Protein AF-A0A924XXJ1-F1 (afdb_monomer)

Solvent-accessible surface area (backbone atoms only — not comparable to full-atom values): 6295 Å² total; per-residue (Å²): 146,85,72,72,75,65,54,56,55,53,50,50,52,52,51,51,54,50,53,51,51,52,51,51,52,53,50,53,50,52,55,48,52,52,53,48,52,52,51,34,39,76,69,67,76,44,53,71,70,58,54,52,50,50,71,68,28,69,68,43,64,64,43,48,65,55,50,53,53,53,49,54,48,62,73,44,36,66,75,80,53,57,70,92,78,64,69,74,58,57,83,73,62,76,69,73,84,78,82,80,79,80,134

Foldseek 3Di:
DDDPPVVVVVVVVVVVVVVVVVVVVVVVVVVVVVVVVVVCVVVVNDDPVNVVCCCVDPVNVVVVVVVVVVVVCVSCCCPVPVPPDDDPCVVVVPDDPDDDDDD

Structure (mmCIF, N/CA/C/O backbone):
data_AF-A0A924XXJ1-F1
#
_entry.id   AF-A0A924XXJ1-F1
#
loop_
_atom_site.group_PDB
_atom_site.id
_atom_site.type_symbol
_atom_site.label_atom_id
_atom_site.label_alt_id
_atom_site.label_comp_id
_atom_site.label_asym_id
_atom_site.label_entity_id
_atom_site.label_seq_id
_atom_site.pdbx_PDB_ins_code
_atom_site.Cartn_x
_atom_site.Cartn_y
_atom_site.Cartn_z
_atom_site.occupancy
_atom_site.B_iso_or_equiv
_atom_site.auth_seq_id
_atom_site.auth_comp_id
_atom_site.auth_asym_id
_atom_site.auth_atom_id
_atom_site.pdbx_PDB_model_num
ATOM 1 N N . MET A 1 1 ? 26.507 3.420 -41.409 1.00 43.97 1 MET A N 1
ATOM 2 C CA . MET A 1 1 ? 26.827 3.842 -40.028 1.00 43.97 1 MET A CA 1
ATOM 3 C C . MET A 1 1 ? 25.574 4.473 -39.419 1.00 43.97 1 MET A C 1
ATOM 5 O O . MET A 1 1 ? 25.565 5.660 -39.142 1.00 43.97 1 MET A O 1
ATOM 9 N N . SER A 1 2 ? 24.489 3.701 -39.287 1.00 48.81 2 SER A N 1
ATOM 10 C CA . SER A 1 2 ? 23.176 4.194 -38.836 1.00 48.81 2 SER A CA 1
ATOM 11 C C . SER A 1 2 ? 22.343 3.007 -38.354 1.00 48.81 2 SER A C 1
ATOM 13 O O . SER A 1 2 ? 21.553 2.480 -39.117 1.00 48.81 2 SER A O 1
ATOM 15 N N . ASP A 1 3 ? 22.590 2.532 -37.133 1.00 50.75 3 ASP A N 1
ATOM 16 C CA . ASP A 1 3 ? 21.730 1.500 -36.512 1.00 50.75 3 ASP A CA 1
ATOM 17 C C . ASP A 1 3 ? 21.662 1.593 -34.975 1.00 50.75 3 ASP A C 1
ATOM 19 O O . ASP A 1 3 ? 20.972 0.825 -34.320 1.00 50.75 3 ASP A O 1
ATOM 23 N N . LYS A 1 4 ? 22.359 2.562 -34.358 1.00 51.66 4 LYS A N 1
ATOM 24 C CA . LYS A 1 4 ? 22.331 2.751 -32.896 1.00 51.66 4 LYS A CA 1
ATOM 25 C C . LYS A 1 4 ? 21.153 3.597 -32.400 1.00 51.66 4 LYS A C 1
ATOM 27 O O . LYS A 1 4 ? 20.759 3.451 -31.253 1.00 51.66 4 LYS A O 1
ATOM 32 N N . PHE A 1 5 ? 20.591 4.468 -33.240 1.00 46.31 5 PHE A N 1
ATOM 33 C CA . PHE A 1 5 ? 19.592 5.458 -32.808 1.00 46.31 5 PHE A CA 1
ATOM 34 C C . PHE A 1 5 ? 18.161 4.908 -32.688 1.00 46.31 5 PHE A C 1
ATOM 36 O O . PHE A 1 5 ? 17.337 5.496 -31.998 1.00 46.31 5 PHE A O 1
ATOM 43 N N . THR A 1 6 ? 17.855 3.783 -33.334 1.00 49.59 6 THR 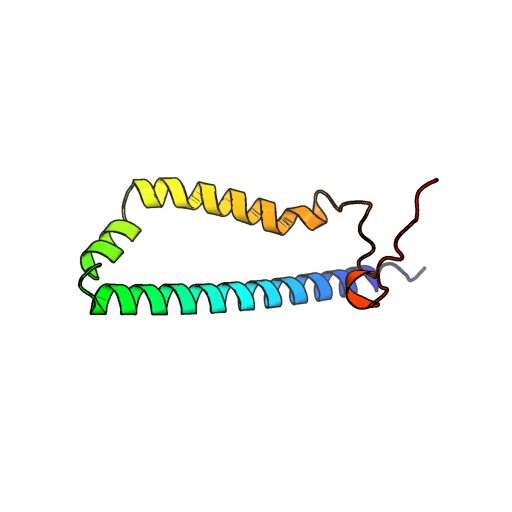A N 1
ATOM 44 C CA . THR A 1 6 ? 16.526 3.146 -33.308 1.00 49.59 6 THR A CA 1
ATOM 45 C C . THR A 1 6 ? 16.338 2.212 -32.108 1.00 49.59 6 THR A C 1
ATOM 47 O O . THR A 1 6 ? 15.217 2.056 -31.630 1.00 49.59 6 THR A O 1
ATOM 50 N N . SER A 1 7 ? 17.425 1.639 -31.574 1.00 54.59 7 SER A N 1
ATOM 51 C CA . SER A 1 7 ? 17.390 0.735 -30.413 1.00 54.59 7 SER A CA 1
ATOM 52 C C . SER A 1 7 ? 16.961 1.452 -29.129 1.00 54.59 7 SER A C 1
ATOM 54 O O . SER A 1 7 ? 16.056 0.983 -28.443 1.00 54.59 7 SER A O 1
ATOM 56 N N . GLU A 1 8 ? 17.545 2.616 -28.823 1.00 54.56 8 GLU A N 1
ATOM 57 C CA . GLU A 1 8 ? 17.297 3.311 -27.547 1.00 54.56 8 GLU A CA 1
ATOM 58 C C . GLU A 1 8 ? 15.900 3.942 -27.450 1.00 54.56 8 GLU A C 1
ATOM 60 O O . GLU A 1 8 ? 15.302 3.980 -26.371 1.00 54.56 8 GLU A O 1
ATOM 65 N N . ALA A 1 9 ? 15.343 4.385 -28.582 1.00 57.16 9 ALA A N 1
ATOM 66 C CA . ALA A 1 9 ? 13.959 4.849 -28.651 1.00 57.16 9 ALA A CA 1
ATOM 67 C C . ALA A 1 9 ? 12.982 3.704 -28.326 1.00 57.16 9 ALA A C 1
ATOM 69 O O . ALA A 1 9 ? 12.064 3.883 -27.528 1.00 57.16 9 ALA A O 1
ATOM 70 N N . SER A 1 10 ? 13.244 2.503 -28.857 1.00 71.00 10 SER A N 1
ATOM 71 C CA . SER A 1 10 ? 12.413 1.322 -28.596 1.00 71.00 10 SER A CA 1
ATOM 72 C C . SER A 1 10 ? 12.493 0.838 -27.142 1.00 71.00 10 SER A C 1
ATOM 74 O O . SER A 1 10 ? 11.487 0.409 -26.575 1.00 71.00 10 SER A O 1
ATOM 76 N N . ASP A 1 11 ? 13.660 0.951 -26.502 1.00 71.81 11 ASP A N 1
ATOM 77 C CA . ASP A 1 11 ? 13.833 0.565 -25.098 1.00 71.81 11 ASP A CA 1
ATOM 78 C C . ASP A 1 11 ? 13.155 1.564 -24.152 1.00 71.81 11 ASP A C 1
ATOM 80 O O . ASP A 1 11 ? 12.519 1.163 -23.175 1.00 71.81 11 ASP A O 1
ATOM 84 N N . THR A 1 12 ? 13.201 2.857 -24.482 1.00 78.81 12 THR A N 1
ATOM 85 C CA . THR A 1 12 ? 12.490 3.906 -23.737 1.00 78.81 12 THR A CA 1
ATOM 86 C C . THR A 1 12 ? 10.974 3.707 -23.802 1.00 78.81 12 THR A C 1
ATOM 88 O O . THR A 1 12 ? 10.298 3.768 -22.777 1.00 78.81 12 THR A O 1
ATOM 91 N N . GLU A 1 13 ? 10.425 3.408 -24.980 1.00 77.81 13 GLU A N 1
ATOM 92 C CA . GLU A 1 13 ? 8.992 3.134 -25.156 1.00 77.81 13 GLU A CA 1
ATOM 93 C C . GLU A 1 13 ? 8.539 1.887 -24.387 1.00 77.81 13 GLU A C 1
ATOM 95 O O . GLU A 1 13 ? 7.490 1.902 -23.738 1.00 77.81 13 GLU A O 1
ATOM 100 N N . ARG A 1 14 ? 9.352 0.823 -24.389 1.00 70.75 14 ARG A N 1
ATOM 101 C CA . ARG A 1 14 ? 9.096 -0.392 -23.599 1.00 70.75 14 ARG A CA 1
ATOM 102 C C . ARG A 1 14 ? 9.104 -0.108 -22.099 1.00 70.75 14 ARG A C 1
ATOM 104 O O . ARG A 1 14 ? 8.188 -0.537 -21.398 1.00 70.75 14 ARG A O 1
ATOM 111 N N . LEU A 1 15 ? 10.092 0.645 -21.612 1.00 76.31 15 LEU A N 1
ATOM 112 C CA . LEU A 1 15 ? 10.170 1.057 -20.208 1.00 76.31 15 LEU A CA 1
ATOM 113 C C . LEU A 1 15 ? 8.962 1.909 -19.808 1.00 76.31 15 LEU A C 1
ATOM 115 O O . LEU A 1 15 ? 8.355 1.654 -18.770 1.00 76.31 15 LEU A O 1
ATOM 119 N N . MET A 1 16 ? 8.554 2.861 -20.649 1.00 76.38 16 MET A N 1
ATOM 120 C CA . MET A 1 16 ? 7.360 3.676 -20.410 1.00 76.38 16 MET A CA 1
ATOM 121 C C . MET A 1 16 ? 6.078 2.838 -20.395 1.00 76.38 16 MET A C 1
ATOM 123 O O . MET A 1 16 ? 5.237 3.028 -19.516 1.00 76.38 16 MET A O 1
ATOM 127 N N . GLY A 1 17 ? 5.941 1.871 -21.306 1.00 75.56 17 GLY A N 1
ATOM 128 C CA . GLY A 1 17 ? 4.823 0.925 -21.307 1.00 75.56 17 GLY A CA 1
ATOM 129 C C . GLY A 1 17 ? 4.745 0.105 -20.016 1.00 75.56 17 GLY A C 1
ATOM 130 O O . GLY A 1 17 ? 3.665 -0.060 -19.450 1.00 75.56 17 GLY A O 1
ATOM 131 N N . MET A 1 18 ? 5.889 -0.343 -19.495 1.00 77.38 18 MET A N 1
ATOM 132 C CA . MET A 1 18 ? 5.958 -1.070 -18.225 1.00 77.38 18 MET A CA 1
ATOM 133 C C . MET A 1 18 ? 5.662 -0.185 -17.015 1.00 77.38 18 MET A C 1
ATOM 135 O O . MET A 1 18 ? 4.915 -0.604 -16.137 1.00 77.38 18 MET A O 1
ATOM 139 N N . ILE A 1 19 ? 6.180 1.046 -16.977 1.00 81.62 19 ILE A N 1
ATOM 140 C CA . ILE A 1 19 ? 5.851 2.020 -15.924 1.00 81.62 19 ILE A CA 1
ATOM 141 C C . ILE A 1 19 ? 4.338 2.272 -15.893 1.00 81.62 19 ILE A C 1
ATOM 143 O O . ILE A 1 19 ? 3.739 2.289 -14.819 1.00 81.62 19 ILE A O 1
ATOM 147 N N . MET A 1 20 ? 3.706 2.410 -17.061 1.00 79.56 20 MET A N 1
ATOM 148 C CA . MET A 1 20 ? 2.256 2.587 -17.168 1.00 79.56 20 MET A CA 1
ATOM 149 C C . MET A 1 20 ? 1.480 1.352 -16.692 1.00 79.56 20 MET A C 1
ATOM 151 O O . MET A 1 20 ? 0.509 1.501 -15.948 1.00 79.56 20 MET A O 1
ATOM 155 N N . ALA A 1 21 ? 1.910 0.142 -17.065 1.00 78.56 21 ALA A N 1
ATOM 156 C CA . ALA A 1 21 ? 1.291 -1.102 -16.600 1.00 78.56 21 ALA A CA 1
ATOM 157 C C . ALA A 1 21 ? 1.391 -1.250 -15.071 1.00 78.56 21 ALA A C 1
ATOM 159 O O . ALA A 1 21 ? 0.380 -1.473 -14.403 1.00 78.56 21 ALA A O 1
ATOM 160 N N . LEU A 1 22 ? 2.579 -1.011 -14.508 1.00 81.50 22 LEU A N 1
ATOM 161 C CA . LEU A 1 22 ? 2.811 -1.014 -13.063 1.00 81.50 22 LEU A CA 1
ATOM 162 C C . LEU A 1 22 ? 1.964 0.044 -12.348 1.00 81.50 22 LEU A C 1
ATOM 164 O O . LEU A 1 22 ? 1.362 -0.240 -11.315 1.00 81.50 22 LEU A O 1
ATOM 168 N N . GLY A 1 23 ? 1.852 1.248 -12.915 1.00 78.56 23 GLY A N 1
ATOM 169 C CA . GLY A 1 23 ? 0.974 2.294 -12.390 1.00 78.56 23 GLY A CA 1
ATOM 170 C C . GLY A 1 23 ? -0.495 1.861 -12.339 1.00 78.56 23 GLY A C 1
ATOM 171 O O . GLY A 1 23 ? -1.185 2.127 -11.351 1.00 78.56 23 GLY A O 1
ATOM 172 N N . GLY A 1 24 ? -0.964 1.141 -13.363 1.00 78.56 24 GLY A N 1
ATOM 173 C CA . GLY A 1 24 ? -2.309 0.566 -13.410 1.00 78.56 24 GLY A CA 1
ATOM 174 C C . GLY A 1 24 ? -2.551 -0.497 -12.334 1.00 78.56 24 GLY A C 1
ATOM 175 O O . GLY A 1 24 ? -3.568 -0.452 -11.639 1.00 78.56 24 GLY A O 1
ATOM 176 N N . GLU A 1 25 ? -1.609 -1.420 -12.141 1.00 81.88 25 GLU A N 1
ATOM 177 C CA . GLU A 1 25 ? -1.697 -2.453 -11.100 1.00 81.88 25 GLU A CA 1
ATOM 178 C C . GLU A 1 25 ? -1.708 -1.847 -9.690 1.00 81.88 25 GLU A C 1
ATOM 180 O O . GLU A 1 25 ? -2.561 -2.192 -8.867 1.00 81.88 25 GLU A O 1
ATOM 185 N N . VAL A 1 26 ? -0.828 -0.873 -9.430 1.00 85.81 26 VAL A N 1
ATOM 186 C CA . VAL A 1 26 ? -0.785 -0.131 -8.160 1.00 85.81 26 VAL A CA 1
ATOM 187 C C . VAL A 1 26 ? -2.104 0.600 -7.901 1.00 85.81 26 VAL A C 1
ATOM 189 O O . VAL A 1 26 ? -2.603 0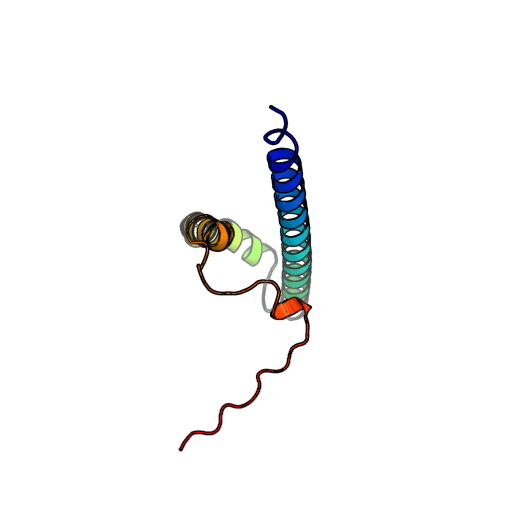.594 -6.773 1.00 85.81 26 VAL A O 1
ATOM 192 N N . PHE A 1 27 ? -2.714 1.195 -8.930 1.00 81.06 27 PHE A N 1
ATOM 193 C CA . PHE A 1 27 ? -4.021 1.839 -8.802 1.00 81.06 27 PHE A CA 1
ATOM 194 C C . PHE A 1 27 ? -5.117 0.844 -8.387 1.00 81.06 27 PHE A C 1
ATOM 196 O O . PHE A 1 27 ? -5.889 1.124 -7.465 1.00 81.06 27 PHE A O 1
ATOM 203 N N . VAL A 1 28 ? -5.171 -0.334 -9.019 1.00 82.75 28 VAL A N 1
ATOM 204 C CA . VAL A 1 28 ? -6.145 -1.383 -8.674 1.00 82.75 28 VAL A CA 1
ATOM 205 C C . VAL A 1 28 ? -5.937 -1.876 -7.242 1.00 82.75 28 VAL A C 1
ATOM 207 O O . VAL A 1 28 ? -6.910 -1.970 -6.489 1.00 82.75 28 VAL A O 1
ATOM 210 N N . LEU A 1 29 ? -4.687 -2.128 -6.844 1.00 87.12 29 LEU A N 1
ATOM 211 C CA . LEU A 1 29 ? -4.326 -2.523 -5.480 1.00 87.12 29 LEU A CA 1
ATOM 212 C C . LEU A 1 29 ? -4.773 -1.471 -4.461 1.00 87.12 29 LEU A C 1
ATOM 214 O O . LEU A 1 29 ? -5.446 -1.804 -3.484 1.00 87.12 29 LEU A O 1
ATOM 218 N N . LYS A 1 30 ? -4.504 -0.186 -4.722 1.00 85.12 30 LYS A N 1
ATOM 219 C CA . LYS A 1 30 ? -4.959 0.919 -3.866 1.00 85.12 30 LYS A CA 1
ATOM 220 C C . LYS A 1 30 ? -6.482 0.931 -3.724 1.00 85.12 30 LYS A C 1
ATOM 222 O O . LYS A 1 30 ? -6.997 1.050 -2.612 1.00 85.12 30 LYS A O 1
ATOM 227 N N . ALA A 1 31 ? -7.212 0.749 -4.823 1.00 84.88 31 ALA A N 1
ATOM 228 C CA . ALA A 1 31 ? -8.672 0.694 -4.803 1.00 84.88 31 ALA A CA 1
ATOM 229 C C . ALA A 1 31 ? -9.219 -0.533 -4.046 1.00 84.88 31 ALA A C 1
ATOM 231 O O . ALA A 1 31 ? -10.311 -0.473 -3.477 1.00 84.88 31 ALA A O 1
ATOM 232 N N . GLN A 1 32 ? -8.507 -1.663 -4.050 1.00 90.25 32 GLN A N 1
ATOM 233 C CA . GLN A 1 32 ? -8.876 -2.855 -3.277 1.00 90.25 32 GLN A CA 1
ATOM 234 C C . GLN A 1 32 ? -8.623 -2.659 -1.780 1.00 90.25 32 GLN A C 1
ATOM 236 O O . GLN A 1 32 ? -9.512 -2.944 -0.979 1.00 90.25 32 GLN A O 1
ATOM 241 N N . VAL A 1 33 ? -7.464 -2.108 -1.405 1.00 89.50 33 VAL A N 1
ATOM 242 C CA . VAL A 1 33 ? -7.134 -1.782 -0.008 1.00 89.50 33 VAL A CA 1
ATOM 243 C C . VAL A 1 33 ? -8.144 -0.793 0.566 1.00 89.50 33 VAL A C 1
ATOM 245 O O . VAL A 1 33 ? -8.666 -1.022 1.652 1.00 89.50 33 VAL A O 1
ATOM 248 N N . GLN A 1 34 ? -8.512 0.253 -0.182 1.00 87.56 34 GLN A N 1
ATOM 249 C CA . GLN A 1 34 ? -9.548 1.194 0.255 1.00 87.56 34 GLN A CA 1
ATOM 250 C C . GLN A 1 34 ? -10.909 0.518 0.454 1.00 87.56 34 GLN A C 1
ATOM 252 O O . GLN A 1 34 ? -11.563 0.738 1.471 1.00 87.56 34 GLN A O 1
ATOM 257 N N . ARG A 1 35 ? -11.335 -0.344 -0.480 1.00 89.44 35 ARG A N 1
ATOM 258 C CA . ARG A 1 35 ? -12.583 -1.112 -0.329 1.00 89.44 35 ARG A CA 1
ATOM 259 C C . ARG A 1 35 ? -12.563 -2.004 0.913 1.00 89.44 35 ARG A C 1
ATOM 261 O O . ARG A 1 35 ? -13.566 -2.079 1.618 1.00 89.44 35 ARG A O 1
ATOM 268 N N . MET A 1 36 ? -11.431 -2.645 1.192 1.00 90.31 36 MET A N 1
ATOM 269 C CA . MET A 1 36 ? -11.246 -3.487 2.372 1.00 90.31 36 MET A CA 1
ATOM 270 C C . MET A 1 36 ? -11.285 -2.668 3.663 1.00 90.31 36 MET A C 1
ATOM 272 O O . MET A 1 36 ? -12.017 -3.029 4.579 1.00 90.31 36 MET A O 1
ATOM 276 N N . ALA A 1 37 ? -10.572 -1.542 3.714 1.00 88.00 37 ALA A N 1
ATOM 277 C CA . ALA A 1 37 ? -10.576 -0.638 4.860 1.00 88.00 37 ALA A CA 1
ATOM 278 C C . ALA A 1 37 ? -11.997 -0.143 5.176 1.00 88.00 37 ALA A C 1
ATOM 280 O O . ALA A 1 37 ? -12.433 -0.220 6.321 1.00 88.00 37 ALA A O 1
ATOM 281 N N . LEU A 1 38 ? -12.764 0.265 4.157 1.00 87.19 38 LEU A N 1
ATOM 282 C CA . LEU A 1 38 ? -14.164 0.675 4.319 1.00 87.19 38 LEU A CA 1
ATOM 283 C C . LEU A 1 38 ? -15.062 -0.470 4.809 1.00 87.19 38 LEU A C 1
ATOM 285 O O . LEU A 1 38 ? -15.921 -0.258 5.664 1.00 87.19 38 LEU A O 1
ATOM 289 N N . ALA A 1 39 ? -14.876 -1.686 4.287 1.00 88.56 39 ALA A N 1
ATOM 290 C CA . ALA A 1 39 ? -15.638 -2.854 4.723 1.00 88.56 39 ALA A CA 1
ATOM 291 C C . ALA A 1 39 ? -15.341 -3.218 6.188 1.00 88.56 39 ALA A C 1
ATOM 293 O O . ALA A 1 39 ? -16.268 -3.485 6.952 1.00 88.56 39 ALA A O 1
ATOM 294 N N . LEU A 1 40 ? -14.068 -3.177 6.591 1.00 89.00 40 LEU A N 1
ATOM 295 C CA . LEU A 1 40 ? -13.629 -3.434 7.964 1.00 89.00 40 LEU A CA 1
ATOM 296 C C . LEU A 1 40 ? -14.108 -2.349 8.935 1.00 89.00 40 LEU A C 1
ATOM 298 O O . LEU A 1 40 ? -14.558 -2.680 10.032 1.00 89.00 40 LEU A O 1
ATOM 302 N N . ALA A 1 41 ? -14.086 -1.082 8.516 1.00 87.25 41 ALA A N 1
ATOM 303 C CA . ALA A 1 41 ? -14.640 0.027 9.286 1.00 87.25 41 ALA A CA 1
ATOM 304 C C . ALA A 1 41 ? -16.153 -0.130 9.486 1.00 87.25 41 ALA A C 1
ATOM 306 O O . ALA A 1 41 ? -16.647 -0.030 10.607 1.00 87.25 41 ALA A O 1
ATOM 307 N N . LYS A 1 42 ? -16.894 -0.479 8.424 1.00 87.88 42 LYS A N 1
ATOM 308 C CA . LYS A 1 42 ? -18.338 -0.755 8.508 1.00 87.88 42 LYS A CA 1
ATOM 309 C C . LYS A 1 42 ? -18.658 -1.940 9.426 1.00 87.88 42 LYS A C 1
ATOM 311 O O . LYS A 1 42 ? -19.696 -1.934 10.080 1.00 87.88 42 LYS A O 1
ATOM 316 N N . ALA A 1 43 ? -17.786 -2.946 9.471 1.00 89.56 43 ALA A N 1
ATOM 317 C CA . ALA A 1 43 ? -17.915 -4.096 10.363 1.00 89.56 43 ALA A CA 1
ATOM 318 C C . ALA A 1 43 ? -17.488 -3.802 11.816 1.00 89.56 43 ALA A C 1
ATOM 320 O O . ALA A 1 43 ? -17.596 -4.685 12.662 1.00 89.56 43 ALA A O 1
ATOM 321 N N . GLY A 1 44 ? -16.980 -2.598 12.112 1.00 86.69 44 GLY A N 1
ATOM 322 C CA . GLY A 1 44 ? -16.449 -2.237 13.430 1.00 86.69 44 GLY A CA 1
ATOM 323 C C . GLY A 1 44 ? -15.154 -2.965 13.804 1.00 86.69 44 GLY A C 1
ATOM 324 O O . GLY A 1 44 ? -14.729 -2.898 14.953 1.00 86.69 44 GLY A O 1
ATOM 325 N N . ALA A 1 45 ? -14.527 -3.666 12.855 1.00 86.62 45 ALA A N 1
ATOM 326 C CA . ALA A 1 45 ? -13.314 -4.446 13.085 1.00 86.62 45 ALA A CA 1
ATOM 327 C C . ALA A 1 45 ? -12.058 -3.567 13.138 1.00 86.62 45 ALA A C 1
ATOM 329 O O . ALA A 1 45 ? -11.077 -3.932 13.782 1.00 86.62 45 ALA A O 1
ATOM 330 N N . VAL A 1 46 ? -12.080 -2.418 12.454 1.00 82.06 46 VAL A N 1
ATOM 331 C CA . VAL A 1 46 ? -10.964 -1.470 12.431 1.00 82.06 46 VAL A CA 1
ATOM 332 C C . VAL A 1 46 ? -11.489 -0.040 12.513 1.00 82.06 46 VAL A C 1
ATOM 334 O O . VAL A 1 46 ? -12.349 0.354 11.731 1.00 82.06 46 VAL A O 1
ATOM 337 N N . GLY A 1 47 ? -10.972 0.738 13.465 1.00 85.25 47 GLY A N 1
ATOM 338 C CA . GLY A 1 47 ? -11.248 2.171 13.576 1.00 85.25 47 GLY A CA 1
ATOM 339 C C . GLY A 1 47 ? -10.243 3.003 12.781 1.00 85.25 47 GLY A C 1
ATOM 340 O O . GLY A 1 47 ? -9.074 2.635 12.691 1.00 85.25 47 GLY A O 1
ATOM 341 N N . GLU A 1 48 ? -10.678 4.149 12.255 1.00 80.75 48 GLU A N 1
ATOM 342 C CA . GLU A 1 48 ? -9.831 5.084 11.493 1.00 80.75 48 GLU A CA 1
ATOM 343 C C . GLU A 1 48 ? -8.585 5.511 12.287 1.00 80.75 48 GLU A C 1
ATOM 345 O O . GLU A 1 48 ? 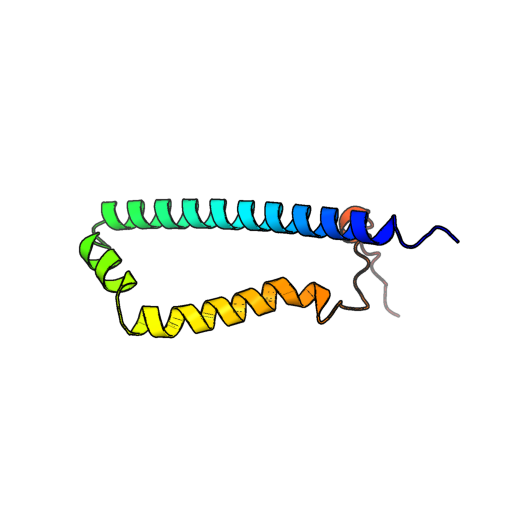-7.470 5.390 11.793 1.00 80.75 48 GLU A O 1
ATOM 350 N N . ALA A 1 49 ? -8.751 5.854 13.570 1.00 84.94 49 ALA A N 1
ATOM 351 C CA . ALA A 1 49 ? -7.639 6.201 14.459 1.00 84.94 49 ALA A CA 1
ATOM 352 C C . ALA A 1 49 ? -6.635 5.051 14.668 1.00 84.94 49 ALA A C 1
ATOM 354 O O . ALA A 1 49 ? -5.436 5.288 14.777 1.00 84.94 49 ALA A O 1
ATOM 355 N N . ALA A 1 50 ? -7.104 3.799 14.709 1.00 84.69 50 ALA A N 1
ATOM 356 C CA . ALA A 1 50 ? -6.225 2.637 14.841 1.00 84.69 50 ALA A CA 1
ATOM 357 C C . ALA A 1 50 ? -5.442 2.374 13.546 1.00 84.69 50 ALA A C 1
ATOM 359 O O . ALA A 1 50 ? -4.291 1.949 13.591 1.00 84.69 50 ALA A O 1
ATOM 360 N N . LEU A 1 51 ? -6.060 2.652 12.396 1.00 83.25 51 LEU A N 1
ATOM 361 C CA . LEU A 1 51 ? -5.449 2.497 11.081 1.00 83.25 51 LEU A CA 1
ATOM 362 C C . LEU A 1 51 ? -4.393 3.589 10.829 1.00 83.25 51 LEU A C 1
ATOM 364 O O . LEU A 1 51 ? -3.309 3.283 10.336 1.00 83.25 51 LEU A O 1
ATOM 368 N N . GLU A 1 52 ? -4.647 4.829 11.261 1.00 85.88 52 GLU A N 1
ATOM 369 C CA . GLU A 1 52 ? -3.635 5.898 11.264 1.00 85.88 52 GLU A CA 1
ATOM 370 C C . GLU A 1 52 ? -2.484 5.620 12.243 1.00 85.88 52 GLU A C 1
ATOM 372 O O . GLU A 1 52 ? -1.311 5.779 11.891 1.00 85.88 52 GLU A O 1
ATOM 377 N N . ALA A 1 53 ? -2.790 5.140 13.453 1.00 87.69 53 ALA A N 1
ATOM 378 C CA . ALA A 1 53 ? -1.769 4.758 14.427 1.00 87.69 53 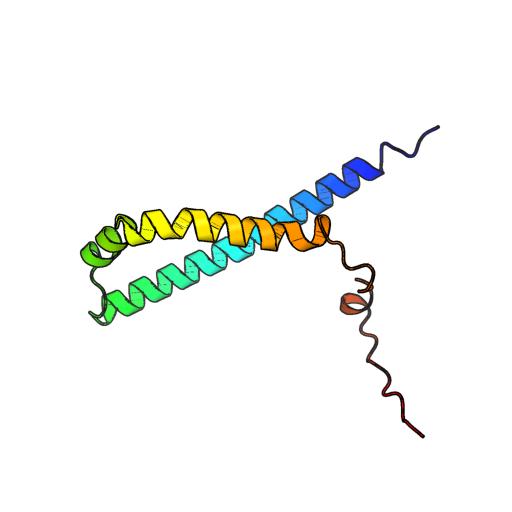ALA A CA 1
ATOM 379 C C . ALA A 1 53 ? -0.876 3.623 13.895 1.00 87.69 53 ALA A C 1
ATOM 381 O O . ALA A 1 53 ? 0.341 3.671 14.044 1.00 87.69 53 ALA A O 1
ATOM 382 N N . ALA A 1 54 ? -1.457 2.638 13.203 1.00 86.12 54 ALA A N 1
ATOM 383 C CA . ALA A 1 54 ? -0.693 1.581 12.546 1.00 86.12 54 ALA A CA 1
ATOM 384 C C . ALA A 1 54 ? 0.206 2.114 11.414 1.00 86.12 54 ALA A C 1
ATOM 386 O O . ALA A 1 54 ? 1.318 1.629 11.248 1.00 86.12 54 ALA A O 1
ATOM 387 N N . GLY A 1 55 ? -0.229 3.132 10.660 1.00 85.50 55 GLY A N 1
ATOM 388 C CA . GLY A 1 55 ? 0.590 3.756 9.609 1.00 85.50 55 GLY A CA 1
ATOM 389 C C . GLY A 1 55 ? 1.779 4.571 10.137 1.00 85.50 55 GLY A C 1
ATOM 390 O O . GLY A 1 55 ? 2.752 4.809 9.418 1.00 85.50 55 GLY A O 1
ATOM 391 N N . THR A 1 56 ? 1.723 4.984 11.401 1.00 90.69 56 THR A N 1
ATOM 392 C CA . THR A 1 56 ? 2.774 5.761 12.077 1.00 90.69 56 THR A CA 1
ATOM 393 C C . THR A 1 56 ? 3.582 4.938 13.079 1.00 90.69 56 THR A C 1
ATOM 395 O O 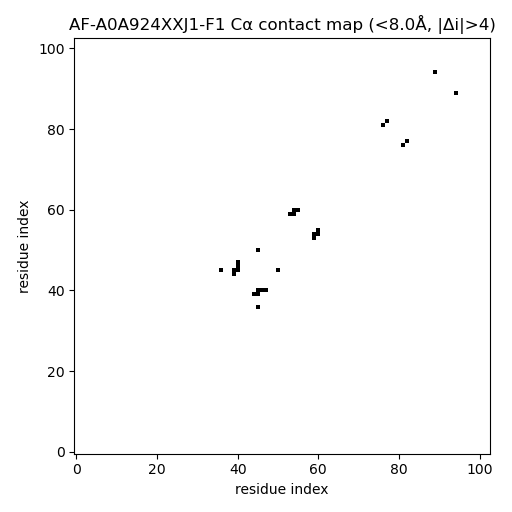. THR A 1 56 ? 4.490 5.479 13.711 1.00 90.69 56 THR A O 1
ATOM 398 N N . SER A 1 57 ? 3.295 3.639 13.215 1.00 92.62 57 SER A N 1
ATOM 399 C CA . SER A 1 57 ? 3.973 2.781 14.181 1.00 92.62 57 SER A CA 1
ATOM 400 C C . SER A 1 57 ? 5.429 2.522 13.804 1.00 92.62 57 SER A C 1
ATOM 402 O O . SER A 1 57 ? 5.798 2.471 12.627 1.00 92.62 57 SER A O 1
ATOM 404 N N . GLU A 1 58 ? 6.269 2.321 14.817 1.00 93.56 58 GLU A N 1
ATOM 405 C CA . GLU A 1 58 ? 7.685 2.014 14.621 1.00 93.56 58 GLU A CA 1
ATOM 406 C C . GLU A 1 58 ? 7.866 0.707 13.835 1.00 93.56 58 GLU A C 1
ATOM 408 O O . GLU A 1 58 ? 8.724 0.623 12.956 1.00 93.56 58 GLU A O 1
ATOM 413 N N . GLU A 1 59 ? 7.007 -0.290 14.069 1.00 91.25 59 GLU A N 1
ATOM 414 C CA . GLU A 1 59 ? 7.025 -1.554 13.336 1.00 91.25 59 GLU A CA 1
ATOM 415 C C . GLU A 1 59 ? 6.740 -1.353 11.846 1.00 91.25 59 GLU A C 1
ATOM 417 O O . GLU A 1 59 ? 7.431 -1.936 11.007 1.00 91.25 59 GLU A O 1
ATOM 422 N N . PHE A 1 60 ? 5.755 -0.516 11.505 1.00 88.56 60 PHE A N 1
ATOM 423 C CA . PHE A 1 60 ? 5.426 -0.215 10.115 1.00 88.56 60 PHE A CA 1
ATOM 424 C C . PHE A 1 60 ? 6.560 0.557 9.438 1.00 88.56 60 PHE A C 1
ATOM 426 O O . PHE A 1 60 ? 6.983 0.194 8.341 1.00 88.56 60 PHE A O 1
ATOM 433 N N . GLN A 1 61 ? 7.117 1.563 10.117 1.00 92.31 61 GLN A N 1
ATOM 434 C CA . GLN A 1 61 ? 8.242 2.352 9.608 1.00 92.31 61 GLN A CA 1
ATOM 435 C C . GLN A 1 61 ? 9.523 1.517 9.449 1.00 92.31 61 GLN A C 1
ATOM 437 O O . GLN A 1 61 ? 10.306 1.754 8.531 1.00 92.31 61 GLN A O 1
ATOM 442 N N . ALA A 1 62 ? 9.739 0.501 10.288 1.00 91.00 62 ALA A N 1
ATOM 443 C CA . ALA A 1 62 ? 10.858 -0.432 10.151 1.00 91.00 62 ALA A CA 1
ATOM 444 C C . ALA A 1 62 ? 10.635 -1.484 9.049 1.00 91.00 62 ALA A C 1
ATOM 446 O O . ALA A 1 62 ? 11.601 -1.975 8.450 1.00 91.00 62 ALA A O 1
ATOM 447 N N . TRP A 1 63 ? 9.379 -1.861 8.795 1.00 92.75 63 TRP A N 1
ATOM 448 C CA . TRP A 1 63 ? 9.001 -2.818 7.757 1.00 92.75 63 TRP A CA 1
ATOM 449 C C . TRP A 1 63 ? 9.019 -2.195 6.355 1.00 92.75 63 TRP A C 1
ATOM 451 O O . TRP A 1 63 ? 9.597 -2.792 5.444 1.00 92.75 63 TRP A O 1
ATOM 461 N N . LEU A 1 64 ? 8.467 -0.989 6.188 1.00 89.31 64 LEU A N 1
ATOM 462 C CA . LEU A 1 64 ? 8.250 -0.351 4.885 1.00 89.31 64 LEU A CA 1
ATOM 463 C C . LEU A 1 64 ? 9.519 -0.291 4.002 1.00 89.31 64 LEU A C 1
ATOM 465 O O . LEU A 1 64 ? 9.461 -0.774 2.871 1.00 89.31 64 LEU A O 1
ATOM 469 N N . PRO A 1 65 ? 10.700 0.149 4.488 1.00 89.44 65 PRO A N 1
ATOM 470 C CA . PRO A 1 65 ? 11.914 0.185 3.668 1.00 89.44 65 PRO A CA 1
ATOM 471 C C . PRO A 1 65 ? 12.404 -1.204 3.231 1.00 89.44 65 PRO A C 1
ATOM 473 O O . PRO A 1 65 ? 13.061 -1.354 2.196 1.00 89.44 65 PRO A O 1
ATOM 476 N N . ARG A 1 66 ? 12.125 -2.247 4.027 1.00 89.44 66 ARG A N 1
ATOM 477 C CA . ARG A 1 66 ? 12.486 -3.633 3.684 1.00 89.44 66 ARG A CA 1
ATOM 478 C C . ARG A 1 66 ? 11.613 -4.131 2.543 1.00 89.44 66 ARG A C 1
ATOM 480 O O . ARG A 1 66 ? 12.131 -4.761 1.619 1.00 89.44 66 ARG A O 1
ATOM 487 N N . GLU A 1 67 ? 10.326 -3.813 2.605 1.00 87.62 67 GLU A N 1
ATOM 488 C CA . GLU A 1 67 ? 9.360 -4.178 1.580 1.00 87.62 67 GLU A CA 1
ATOM 489 C C . GLU A 1 67 ? 9.634 -3.432 0.270 1.00 87.62 67 GLU A C 1
ATOM 491 O O . GLU A 1 67 ? 9.730 -4.062 -0.780 1.00 87.62 67 GLU A O 1
ATOM 496 N N . GLU A 1 68 ? 9.892 -2.120 0.323 1.00 81.88 68 GLU A N 1
ATOM 497 C CA . GLU A 1 68 ? 10.274 -1.319 -0.849 1.00 81.88 68 GLU A CA 1
ATOM 498 C C . GLU A 1 68 ? 11.504 -1.896 -1.559 1.00 81.88 68 GLU A C 1
ATOM 500 O O . GLU A 1 68 ? 11.528 -2.030 -2.785 1.00 81.88 68 GLU A O 1
ATOM 505 N N . LYS A 1 69 ? 12.520 -2.312 -0.795 1.00 80.38 69 LYS A N 1
ATOM 506 C CA . LYS A 1 69 ? 13.720 -2.950 -1.348 1.00 80.38 69 LYS A CA 1
ATOM 507 C C . LYS A 1 69 ? 13.413 -4.308 -1.984 1.00 80.38 69 LYS A C 1
ATOM 509 O O . LYS A 1 69 ? 13.985 -4.633 -3.027 1.00 80.38 69 LYS A O 1
ATOM 514 N N . ALA A 1 70 ? 12.560 -5.122 -1.365 1.00 81.44 70 ALA A N 1
ATOM 515 C CA . ALA A 1 70 ? 12.165 -6.422 -1.903 1.00 81.44 70 ALA A CA 1
ATOM 516 C C . ALA A 1 70 ? 11.348 -6.269 -3.195 1.00 81.44 70 ALA A C 1
ATOM 518 O O . ALA A 1 70 ? 11.633 -6.945 -4.187 1.00 81.44 70 ALA A O 1
ATOM 519 N N . PHE A 1 71 ? 10.408 -5.327 -3.208 1.00 79.56 71 PHE A N 1
ATOM 520 C CA . PHE A 1 71 ? 9.584 -4.998 -4.362 1.00 79.56 71 PHE A CA 1
ATOM 521 C C . PHE A 1 71 ? 10.409 -4.400 -5.507 1.00 79.56 71 PHE A C 1
ATOM 523 O O . PHE A 1 71 ? 10.332 -4.867 -6.639 1.00 79.56 71 PHE A O 1
ATOM 530 N N . GLY A 1 72 ? 11.303 -3.448 -5.228 1.00 78.06 72 GLY A N 1
ATOM 531 C CA . GLY A 1 72 ? 12.215 -2.913 -6.242 1.00 78.06 72 GLY A CA 1
ATOM 532 C C . GLY A 1 72 ? 13.063 -4.010 -6.897 1.00 78.06 72 GLY A C 1
ATOM 533 O O . GLY A 1 72 ? 13.253 -4.019 -8.113 1.00 78.06 72 GLY A O 1
ATOM 534 N N . ARG A 1 73 ? 13.515 -5.004 -6.119 1.00 80.31 73 ARG A N 1
ATOM 535 C CA . ARG A 1 73 ? 14.219 -6.174 -6.664 1.00 80.31 73 ARG A CA 1
ATOM 536 C C . ARG A 1 73 ? 13.326 -7.065 -7.522 1.00 80.31 73 ARG A C 1
ATOM 538 O O . ARG A 1 73 ? 13.823 -7.579 -8.519 1.00 80.31 73 ARG A O 1
ATOM 545 N N . SER A 1 74 ? 12.063 -7.285 -7.154 1.00 75.38 74 SER A N 1
ATOM 546 C CA . SER A 1 74 ? 11.154 -8.107 -7.964 1.00 75.38 74 SER A CA 1
ATOM 547 C C . SER A 1 74 ? 10.823 -7.430 -9.296 1.00 75.38 74 SER A C 1
ATOM 549 O O . SER A 1 74 ? 10.844 -8.106 -10.322 1.00 75.38 74 SER A O 1
ATOM 551 N N . LEU A 1 75 ? 10.643 -6.104 -9.300 1.00 72.56 75 LEU A N 1
ATOM 552 C CA . LEU A 1 75 ? 10.429 -5.308 -10.512 1.00 72.56 75 LEU A CA 1
ATOM 553 C C . LEU A 1 75 ? 11.623 -5.346 -11.471 1.00 72.56 75 LEU A C 1
ATOM 555 O O . LEU A 1 75 ? 11.448 -5.444 -1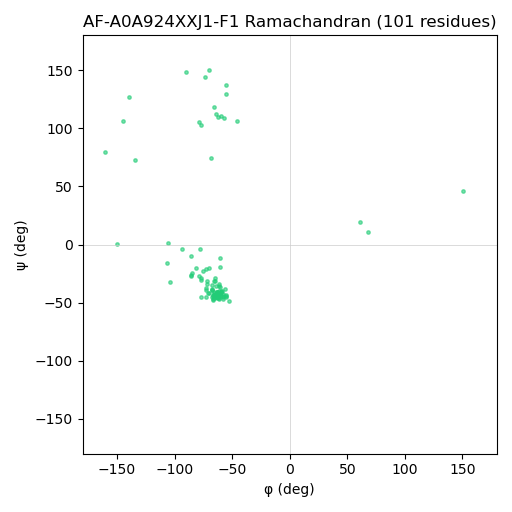2.682 1.00 72.56 75 LEU A O 1
ATOM 559 N N . LEU A 1 76 ? 12.845 -5.272 -10.938 1.00 72.88 76 LEU A N 1
ATOM 560 C CA . LEU A 1 76 ? 14.072 -5.236 -11.742 1.00 72.88 76 LEU A CA 1
ATOM 561 C C . LEU A 1 76 ? 14.599 -6.625 -12.124 1.00 72.88 76 LEU A C 1
ATOM 563 O O . LEU A 1 76 ? 15.524 -6.737 -12.937 1.00 72.88 76 LEU A O 1
ATOM 567 N N . ARG A 1 77 ? 14.047 -7.696 -11.541 1.00 70.12 77 ARG A N 1
ATOM 568 C CA . ARG A 1 77 ? 14.511 -9.072 -11.762 1.00 70.12 77 ARG A CA 1
ATOM 569 C C . ARG A 1 77 ? 14.539 -9.471 -13.245 1.00 70.12 77 ARG A C 1
ATOM 571 O O . ARG A 1 77 ? 15.577 -9.990 -13.647 1.00 70.12 77 ARG A O 1
ATOM 578 N N . PRO A 1 78 ? 13.517 -9.179 -14.074 1.00 68.12 78 PRO A N 1
ATOM 579 C CA . PRO A 1 78 ? 13.532 -9.540 -15.495 1.00 68.12 78 PRO A CA 1
ATOM 580 C C . PRO A 1 78 ? 14.672 -8.908 -16.315 1.00 68.12 78 PRO A C 1
ATOM 582 O O . PRO A 1 78 ? 14.996 -9.407 -17.385 1.00 68.12 78 PRO A O 1
ATOM 585 N N . PHE A 1 79 ? 15.294 -7.828 -15.825 1.00 63.09 79 PHE A N 1
ATOM 586 C CA . PHE A 1 79 ? 16.359 -7.094 -16.528 1.00 63.09 79 PHE A CA 1
ATOM 587 C C . PHE A 1 79 ? 17.759 -7.371 -15.984 1.00 63.09 79 PHE A C 1
ATOM 589 O O . PHE A 1 79 ? 18.739 -7.324 -16.720 1.00 63.09 79 PHE A O 1
ATOM 596 N N . THR A 1 80 ? 17.859 -7.628 -14.680 1.00 67.25 80 THR A N 1
ATOM 597 C CA . THR A 1 80 ? 19.131 -7.931 -13.999 1.00 67.25 80 THR A CA 1
ATOM 598 C C . THR A 1 80 ? 19.488 -9.411 -14.075 1.00 67.25 80 THR A C 1
ATOM 600 O O . THR A 1 80 ? 20.663 -9.773 -14.061 1.00 67.25 80 THR A O 1
ATOM 603 N N . HIS A 1 81 ? 18.470 -10.256 -14.211 1.00 54.59 81 HIS A N 1
ATOM 604 C CA . HIS A 1 81 ? 18.577 -11.673 -14.504 1.00 54.59 81 HIS A CA 1
ATOM 605 C C . HIS A 1 81 ? 17.550 -11.996 -15.590 1.00 54.59 81 HIS A C 1
ATOM 607 O O . HIS A 1 81 ? 16.512 -12.582 -15.279 1.00 54.59 81 HIS A O 1
ATOM 613 N N . PRO A 1 82 ? 17.783 -11.567 -16.845 1.00 55.53 82 PRO A N 1
ATOM 614 C CA . PRO A 1 82 ? 16.951 -12.026 -17.940 1.00 55.53 82 PRO A CA 1
ATOM 615 C C . PRO A 1 82 ? 17.106 -13.544 -17.980 1.00 55.53 82 PRO A C 1
ATOM 617 O O . PRO A 1 82 ? 18.199 -14.049 -18.245 1.00 55.53 82 PRO A O 1
ATOM 620 N N . ASP A 1 83 ? 16.048 -14.276 -17.633 1.00 47.81 83 ASP A N 1
ATOM 621 C CA . ASP A 1 83 ? 16.026 -15.716 -17.837 1.00 47.81 83 ASP A CA 1
ATOM 622 C C . ASP A 1 83 ? 16.281 -15.942 -19.332 1.00 47.81 83 ASP A C 1
ATOM 624 O O . ASP A 1 83 ? 15.452 -15.630 -20.189 1.00 47.81 83 ASP A O 1
ATOM 628 N N . VAL A 1 84 ? 17.470 -16.451 -19.657 1.00 50.81 84 VAL A N 1
ATOM 629 C CA . VAL A 1 84 ? 17.803 -17.004 -20.973 1.00 50.81 84 VAL A CA 1
ATOM 630 C C . VAL A 1 84 ? 16.982 -18.285 -21.115 1.00 50.81 84 VAL A C 1
ATOM 632 O O . VAL A 1 84 ? 17.481 -19.385 -20.907 1.00 50.81 84 VAL A O 1
ATOM 635 N N . GLY A 1 85 ? 15.678 -18.147 -21.348 1.00 47.19 85 GLY A N 1
ATOM 636 C CA . GLY A 1 85 ? 14.787 -19.300 -21.400 1.00 47.19 85 GLY A CA 1
ATOM 637 C C . GLY A 1 85 ? 13.343 -19.053 -20.990 1.00 47.19 85 GLY A C 1
ATOM 638 O O . GLY A 1 85 ? 12.771 -19.875 -20.285 1.00 47.19 85 GLY A O 1
ATOM 639 N N . SER A 1 86 ? 12.706 -17.993 -21.469 1.00 42.81 86 SER A N 1
ATOM 640 C CA . SER A 1 86 ? 11.314 -18.162 -21.886 1.00 42.81 86 SER A CA 1
ATOM 641 C C . SER A 1 86 ? 11.083 -17.276 -23.090 1.00 42.81 86 SER A C 1
ATOM 643 O O . SER A 1 86 ? 11.042 -16.052 -22.966 1.00 42.81 86 SER A O 1
ATOM 645 N N . ASP A 1 87 ? 10.986 -17.906 -24.255 1.00 44.16 87 ASP A N 1
ATOM 646 C CA . ASP A 1 87 ? 10.465 -17.287 -25.462 1.00 44.16 87 ASP A CA 1
ATOM 647 C C . ASP A 1 87 ? 9.179 -16.528 -25.102 1.00 44.16 87 ASP A C 1
ATOM 649 O O . ASP A 1 87 ? 8.128 -17.116 -24.847 1.00 44.16 87 ASP A O 1
ATOM 653 N N . ALA A 1 88 ? 9.254 -15.195 -25.057 1.00 48.56 88 ALA A N 1
ATOM 654 C CA . ALA A 1 88 ? 8.097 -14.322 -24.843 1.00 48.56 88 ALA A CA 1
ATOM 655 C C . ALA A 1 88 ? 7.035 -14.495 -25.953 1.00 48.56 88 ALA A C 1
ATOM 657 O O . ALA A 1 88 ? 5.899 -14.039 -25.833 1.00 48.56 88 ALA A O 1
ATOM 658 N N . THR A 1 89 ? 7.395 -15.193 -27.029 1.00 45.88 89 THR A N 1
ATOM 659 C CA . THR A 1 89 ? 6.534 -15.649 -28.116 1.00 45.88 89 THR A CA 1
ATOM 660 C C . THR A 1 89 ? 5.615 -16.814 -27.736 1.00 45.88 89 THR A C 1
ATOM 662 O O . THR A 1 89 ? 4.570 -16.955 -28.369 1.00 45.88 89 THR A O 1
ATOM 665 N N . ASP A 1 90 ? 5.896 -17.606 -26.696 1.00 44.50 90 ASP A N 1
ATOM 666 C CA . ASP A 1 90 ? 5.023 -18.734 -26.314 1.00 44.50 90 ASP A CA 1
ATOM 667 C C . ASP A 1 90 ? 3.752 -18.287 -25.571 1.00 44.50 90 ASP A C 1
ATOM 669 O O . ASP A 1 90 ? 2.690 -18.892 -25.722 1.00 44.50 90 ASP A O 1
ATOM 673 N N . LEU A 1 91 ? 3.806 -17.166 -24.844 1.00 43.59 91 LEU A N 1
ATOM 674 C CA . LEU A 1 91 ? 2.632 -16.597 -24.166 1.00 43.59 91 LEU A CA 1
ATOM 675 C C . LEU A 1 91 ? 1.664 -15.885 -25.127 1.00 43.59 91 LEU A C 1
ATOM 677 O O . LEU A 1 91 ? 0.480 -15.763 -24.819 1.00 43.59 91 LEU A O 1
ATOM 681 N N . LEU A 1 92 ? 2.148 -15.439 -26.292 1.00 46.00 92 LEU A N 1
ATOM 682 C CA . LEU A 1 92 ? 1.358 -14.694 -27.282 1.00 46.00 92 LEU A CA 1
ATOM 683 C C . LEU A 1 92 ? 0.986 -15.513 -28.529 1.00 46.00 92 LEU A C 1
ATOM 685 O O . LEU A 1 92 ? 0.080 -15.110 -29.255 1.00 46.00 92 LEU A O 1
ATOM 689 N N . SER A 1 93 ? 1.638 -16.652 -28.791 1.00 46.09 93 SER A N 1
ATOM 690 C CA . SER A 1 93 ? 1.413 -17.431 -30.023 1.00 46.09 93 SER A CA 1
ATOM 691 C C . SER A 1 93 ? 0.372 -18.550 -29.915 1.00 46.09 93 SER A C 1
ATOM 693 O O . SER A 1 93 ? 0.066 -19.185 -30.922 1.00 46.09 93 SER A O 1
ATOM 695 N N . GLY A 1 94 ? -0.203 -18.815 -28.737 1.00 44.31 94 GLY A N 1
ATOM 696 C CA . GLY A 1 94 ? -1.272 -19.814 -28.593 1.00 44.31 94 GLY A CA 1
ATOM 697 C C . GLY A 1 94 ? -0.871 -21.245 -28.987 1.00 44.31 94 GLY A C 1
ATOM 698 O O . GLY A 1 94 ? -1.742 -22.083 -29.241 1.00 44.31 94 GLY A O 1
ATOM 699 N N . SER A 1 95 ? 0.426 -21.556 -29.033 1.00 43.72 95 SER A N 1
ATOM 700 C CA . SER A 1 95 ? 0.894 -22.902 -29.352 1.00 43.72 95 SER A CA 1
ATOM 701 C C . SER A 1 95 ? 0.760 -23.797 -28.123 1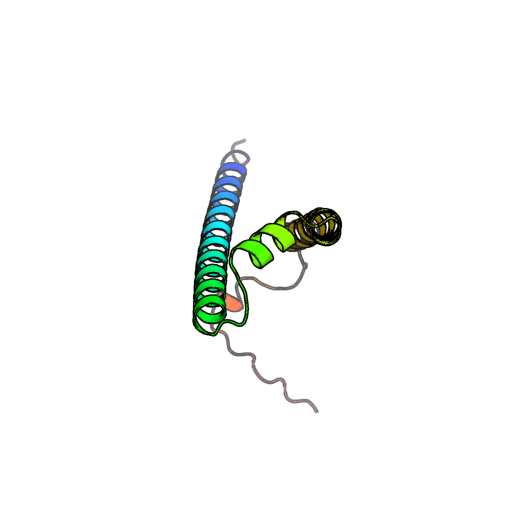.00 43.72 95 SER A C 1
ATOM 703 O O . SER A 1 95 ? 1.506 -23.700 -27.154 1.00 43.72 95 SER A O 1
ATOM 705 N N . ARG A 1 96 ? -0.249 -24.674 -28.146 1.00 42.97 96 ARG A N 1
ATOM 706 C CA . ARG A 1 96 ? -0.464 -25.689 -27.106 1.00 42.97 96 ARG A CA 1
ATOM 707 C C . ARG A 1 96 ? 0.801 -26.543 -26.928 1.00 42.97 96 ARG A C 1
ATOM 709 O O . ARG A 1 96 ? 1.332 -27.019 -27.933 1.00 42.97 96 ARG A O 1
ATOM 716 N N . PRO A 1 97 ? 1.223 -26.855 -25.690 1.00 43.62 97 PRO A N 1
ATOM 717 C CA . PRO A 1 97 ? 2.318 -27.788 -25.474 1.00 43.62 97 PRO A CA 1
ATOM 718 C C . PRO A 1 97 ? 1.909 -29.175 -25.984 1.00 43.62 97 PRO A C 1
ATOM 720 O O . PRO A 1 97 ? 1.001 -29.818 -25.451 1.00 43.62 97 PRO A O 1
ATOM 723 N N . SER A 1 98 ? 2.565 -29.635 -27.053 1.00 46.19 98 SER A N 1
ATOM 724 C CA . SER A 1 98 ? 2.403 -31.003 -27.538 1.00 46.19 98 SER A CA 1
ATOM 725 C C . SER A 1 98 ? 2.948 -31.967 -26.480 1.00 46.19 98 SER A C 1
ATOM 727 O O . SER A 1 98 ? 4.121 -31.916 -26.109 1.00 46.19 98 SER A O 1
ATOM 729 N N . ALA A 1 99 ? 2.074 -32.820 -25.949 1.00 49.25 99 ALA A N 1
ATOM 730 C CA . ALA A 1 99 ? 2.435 -33.836 -24.975 1.00 49.25 99 ALA A CA 1
ATOM 731 C C . ALA A 1 99 ? 3.437 -34.822 -25.597 1.00 49.25 99 ALA A C 1
ATOM 733 O O . ALA A 1 99 ? 3.085 -35.631 -26.459 1.00 49.25 99 ALA A O 1
ATOM 734 N N . ARG A 1 100 ? 4.696 -34.774 -25.152 1.00 50.91 100 ARG A N 1
ATOM 735 C CA . ARG A 1 100 ? 5.718 -35.743 -25.554 1.00 50.91 100 ARG A CA 1
ATOM 736 C C . ARG A 1 100 ? 5.488 -37.051 -24.792 1.00 50.91 100 ARG A C 1
ATOM 738 O O . ARG A 1 100 ? 5.796 -37.153 -23.607 1.00 50.91 100 ARG A O 1
ATOM 745 N N . ARG A 1 101 ? 4.918 -38.047 -25.479 1.00 45.56 101 ARG A N 1
ATOM 746 C CA . ARG A 1 101 ? 4.870 -39.449 -25.029 1.00 45.56 101 ARG A CA 1
ATOM 747 C C . ARG A 1 101 ? 6.295 -39.950 -24.747 1.00 45.56 101 ARG A C 1
ATOM 749 O O . ARG A 1 101 ? 7.170 -39.80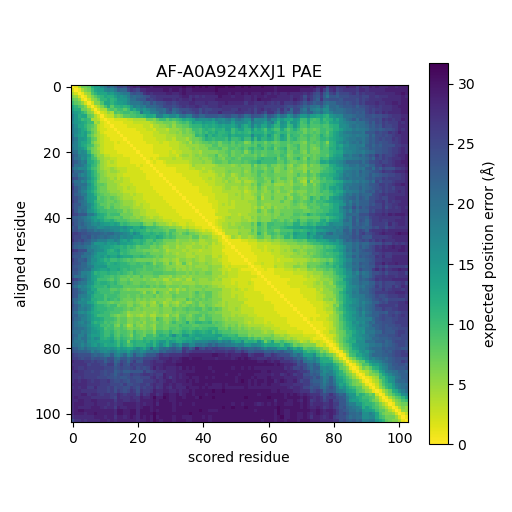9 -25.599 1.00 45.56 101 ARG A O 1
ATOM 756 N N . LYS A 1 102 ? 6.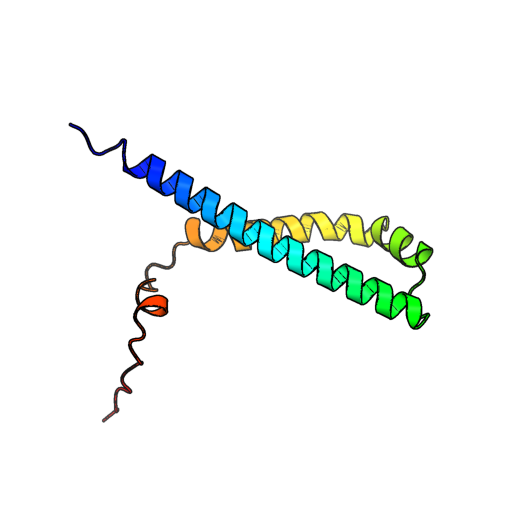500 -40.544 -23.569 1.00 46.12 102 LYS A N 1
ATOM 757 C CA . LYS A 1 102 ? 7.663 -41.391 -23.258 1.00 46.12 102 LYS A CA 1
ATOM 758 C C . LYS A 1 102 ? 7.523 -42.749 -23.964 1.00 46.12 102 LYS A C 1
ATOM 760 O O . LYS A 1 102 ? 6.399 -43.254 -24.011 1.00 46.12 102 LYS A O 1
ATOM 765 N N . PRO A 1 103 ? 8.612 -43.357 -24.451 1.00 55.94 103 PRO A N 1
ATOM 766 C CA . PRO A 1 103 ? 8.816 -44.792 -24.323 1.00 55.94 103 PRO A CA 1
ATOM 767 C C . PRO A 1 103 ? 9.311 -45.146 -22.911 1.00 55.94 103 PRO A C 1
ATOM 769 O O . PRO A 1 103 ? 10.119 -44.368 -22.347 1.00 55.94 103 PRO A O 1
#

pLDDT: mean 72.13, std 17.19, range [42.81, 93.56]

Mean predicted aligned error: 14.67 Å

Secondary structure (DSSP, 8-state):
---SHHHHHHHHHHHHHHHHHHHHHHHHHHHHHHHHHHHHHHTTSS-HHHHHHHHT-HHHHHHHHHHHHHHHHHHHHHHHS--TT--TTTTTS----------

Radius of gyration: 21.91 Å; Cα contacts (8 Å, |Δi|>4): 14; chains: 1; bounding box: 45×51×55 Å

Sequence (103 aa):
MSDKFTSEASDTERLMGMIMALGGEVFVLKAQVQRMALALAKAGAVGEAALEAAGTSEEFQAWLPREEKAFGRSLLRPFTHPDVGSDATDLLSGSRPSARRKP